Protein AF-A0A7X2I233-F1 (afdb_monomer_lite)

Structure (mmCIF, N/CA/C/O backbone):
data_AF-A0A7X2I233-F1
#
_entry.id   AF-A0A7X2I233-F1
#
loop_
_atom_site.group_PDB
_atom_site.id
_atom_site.type_symbol
_atom_site.label_atom_id
_atom_site.label_alt_id
_atom_site.label_comp_id
_atom_site.label_asym_id
_atom_site.label_entity_id
_atom_site.label_seq_id
_atom_site.pdbx_PDB_ins_code
_atom_site.Cartn_x
_atom_site.Cartn_y
_atom_site.Cartn_z
_atom_site.occupancy
_atom_site.B_iso_or_equiv
_atom_site.auth_seq_id
_atom_site.auth_comp_id
_atom_site.auth_asym_id
_atom_site.auth_atom_id
_atom_site.pdbx_PDB_model_num
ATOM 1 N N . MET A 1 1 ? 0.557 -19.008 -15.546 1.00 60.03 1 MET A N 1
ATOM 2 C CA . MET A 1 1 ? 0.988 -19.218 -14.144 1.00 60.03 1 MET A CA 1
ATOM 3 C C . MET A 1 1 ? 1.855 -18.079 -13.619 1.00 60.03 1 MET A C 1
ATOM 5 O O . MET A 1 1 ? 1.584 -17.614 -12.526 1.00 60.03 1 MET A O 1
ATOM 9 N N . GLU A 1 2 ? 2.834 -17.577 -14.377 1.00 71.62 2 GLU A N 1
ATOM 10 C CA . GLU A 1 2 ? 3.744 -16.506 -13.920 1.00 71.62 2 GLU A CA 1
ATOM 11 C C . GLU A 1 2 ? 3.048 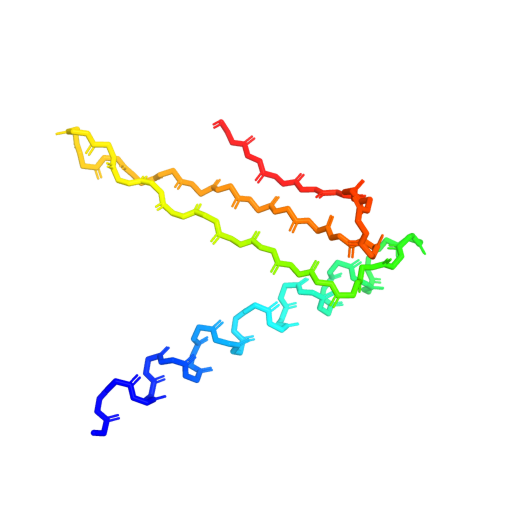-15.171 -13.574 1.00 71.62 2 GLU A C 1
ATOM 13 O O . GLU A 1 2 ? 3.480 -14.460 -12.674 1.00 71.62 2 GLU A O 1
ATOM 18 N N . HIS A 1 3 ? 1.945 -14.838 -14.254 1.00 80.38 3 HIS A N 1
ATOM 19 C CA . HIS A 1 3 ? 1.173 -13.622 -13.977 1.00 80.38 3 HIS A CA 1
ATOM 20 C C . HIS A 1 3 ? 0.418 -13.694 -12.643 1.00 80.38 3 HIS A C 1
ATOM 22 O O . HIS A 1 3 ? 0.602 -12.815 -11.814 1.00 80.38 3 HIS A O 1
ATOM 28 N N . ALA A 1 4 ? -0.295 -14.796 -12.388 1.00 87.06 4 ALA A N 1
ATOM 29 C CA . ALA A 1 4 ? -1.038 -15.005 -11.143 1.00 87.06 4 ALA A CA 1
ATOM 30 C C . ALA A 1 4 ? -0.132 -14.985 -9.899 1.00 87.06 4 ALA A C 1
ATOM 32 O O . ALA A 1 4 ? -0.509 -14.463 -8.858 1.00 87.06 4 ALA A O 1
ATOM 33 N N . ALA A 1 5 ? 1.092 -15.517 -10.009 1.00 89.19 5 ALA A N 1
ATOM 34 C CA . ALA A 1 5 ? 2.067 -15.433 -8.924 1.00 89.19 5 ALA A CA 1
ATOM 35 C C . ALA A 1 5 ? 2.515 -13.983 -8.666 1.00 89.19 5 ALA A C 1
ATOM 37 O O . ALA A 1 5 ? 2.637 -13.577 -7.514 1.00 89.19 5 ALA A O 1
ATOM 38 N N . ARG A 1 6 ? 2.737 -13.190 -9.724 1.00 89.00 6 ARG A N 1
ATOM 39 C CA . ARG A 1 6 ? 3.081 -11.764 -9.603 1.00 89.00 6 ARG A CA 1
ATOM 40 C C . ARG A 1 6 ? 1.943 -10.937 -9.012 1.00 89.00 6 ARG A C 1
ATOM 42 O O . ARG A 1 6 ? 2.206 -10.105 -8.152 1.00 89.00 6 ARG A O 1
ATOM 49 N N . GLU A 1 7 ? 0.712 -11.189 -9.440 1.00 90.44 7 GLU A N 1
ATOM 50 C CA . GLU A 1 7 ? -0.484 -10.531 -8.905 1.00 90.44 7 GLU A CA 1
ATOM 51 C C . GLU A 1 7 ? -0.659 -10.841 -7.418 1.00 90.44 7 GLU A C 1
ATOM 53 O O . GLU A 1 7 ? -0.726 -9.919 -6.613 1.00 90.44 7 GLU A O 1
ATOM 58 N N . ALA A 1 8 ? -0.589 -12.116 -7.026 1.00 92.44 8 ALA A N 1
ATOM 59 C CA . ALA A 1 8 ? -0.690 -12.512 -5.623 1.00 92.44 8 ALA A CA 1
ATOM 60 C C . ALA A 1 8 ? 0.418 -11.895 -4.747 1.00 92.44 8 ALA A C 1
ATOM 62 O O . ALA A 1 8 ? 0.172 -11.525 -3.600 1.00 92.44 8 ALA A O 1
ATOM 63 N N . MET A 1 9 ? 1.641 -11.753 -5.276 1.00 92.19 9 MET A N 1
ATOM 64 C CA . MET A 1 9 ? 2.722 -11.057 -4.570 1.00 92.19 9 MET A CA 1
ATOM 65 C C . MET A 1 9 ? 2.429 -9.562 -4.398 1.00 92.19 9 MET A C 1
ATOM 67 O O . MET A 1 9 ? 2.664 -9.024 -3.317 1.00 92.19 9 MET A O 1
ATOM 71 N N . ALA A 1 10 ? 1.908 -8.897 -5.432 1.00 90.44 10 ALA A N 1
ATOM 72 C CA . ALA A 1 10 ? 1.538 -7.486 -5.358 1.00 90.44 10 ALA A CA 1
ATOM 73 C C . ALA A 1 10 ? 0.392 -7.261 -4.359 1.00 90.44 10 ALA A C 1
ATOM 75 O O . ALA A 1 10 ? 0.502 -6.408 -3.482 1.00 90.44 10 ALA A O 1
ATOM 76 N N . GLU A 1 11 ? -0.666 -8.071 -4.426 1.00 94.62 11 GLU A N 1
ATOM 77 C CA . GLU A 1 11 ? -1.787 -8.027 -3.481 1.00 94.62 11 GLU A CA 1
ATOM 78 C C . GLU A 1 11 ? -1.327 -8.281 -2.041 1.00 94.62 11 GLU A C 1
ATOM 80 O O . GLU A 1 11 ? -1.698 -7.545 -1.127 1.00 94.62 11 GLU A O 1
ATOM 85 N N . GLY A 1 12 ? -0.459 -9.277 -1.835 1.00 96.56 12 GLY A N 1
ATOM 86 C CA . GLY A 1 12 ? 0.126 -9.567 -0.528 1.00 96.56 12 GLY A CA 1
ATOM 87 C C . GLY A 1 12 ? 0.949 -8.401 0.027 1.00 96.56 12 GLY A C 1
ATOM 88 O O . GLY A 1 12 ? 0.827 -8.068 1.207 1.00 96.56 12 GLY A O 1
ATOM 89 N N . ALA A 1 13 ? 1.744 -7.738 -0.816 1.00 94.44 13 ALA A N 1
ATOM 90 C CA . ALA A 1 13 ? 2.511 -6.560 -0.420 1.00 94.44 13 ALA A CA 1
ATOM 91 C C . ALA A 1 13 ? 1.596 -5.392 -0.012 1.00 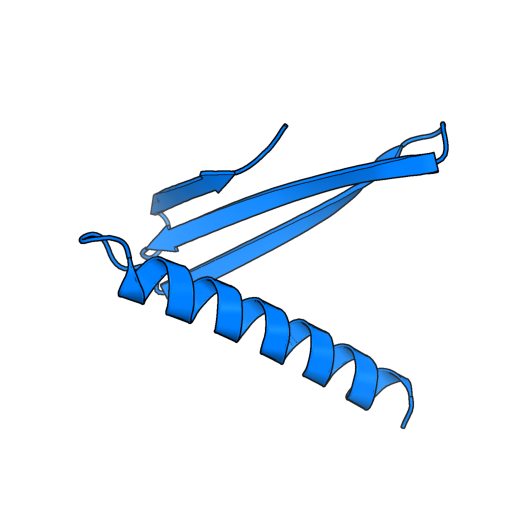94.44 13 ALA A C 1
ATOM 93 O O . ALA A 1 13 ? 1.817 -4.777 1.033 1.00 94.44 13 ALA A O 1
ATOM 94 N N . LEU A 1 14 ? 0.531 -5.129 -0.778 1.00 95.75 14 LEU A N 1
ATOM 95 C CA . LEU A 1 14 ? -0.456 -4.093 -0.455 1.00 95.75 14 LEU A CA 1
ATOM 96 C C . LEU A 1 14 ? -1.180 -4.391 0.868 1.00 95.75 14 LEU A C 1
ATOM 98 O O . LEU A 1 14 ? -1.305 -3.511 1.719 1.00 95.75 14 LEU A O 1
ATOM 102 N N . LEU A 1 15 ? -1.597 -5.640 1.092 1.00 96.94 15 LEU A N 1
ATOM 103 C CA . LEU A 1 15 ? -2.214 -6.054 2.355 1.00 96.94 15 LEU A CA 1
ATOM 104 C C . LEU A 1 15 ? -1.262 -5.885 3.544 1.00 96.94 15 LEU A C 1
ATOM 106 O O . LEU A 1 15 ? -1.688 -5.444 4.612 1.00 96.94 15 LEU A O 1
ATOM 110 N N . SER A 1 16 ? 0.025 -6.190 3.360 1.00 96.81 16 SER A N 1
ATOM 111 C CA . SER A 1 16 ? 1.039 -5.989 4.397 1.00 96.81 16 SER A CA 1
ATOM 112 C C . SER A 1 16 ? 1.201 -4.511 4.762 1.00 96.81 16 SER A C 1
ATOM 114 O O . SER A 1 16 ? 1.263 -4.188 5.948 1.00 96.81 16 SER A O 1
ATOM 116 N N . LEU A 1 17 ? 1.231 -3.611 3.772 1.00 95.31 17 LEU A N 1
ATOM 117 C CA . LEU A 1 17 ? 1.298 -2.163 4.008 1.00 95.31 17 LEU A CA 1
ATOM 118 C C . LEU A 1 17 ? 0.075 -1.669 4.785 1.00 95.31 17 LEU A C 1
ATOM 120 O O . LEU A 1 17 ? 0.209 -0.962 5.784 1.00 95.31 17 LEU A O 1
ATOM 124 N N . LEU A 1 18 ? -1.122 -2.093 4.370 1.00 96.31 18 LEU A N 1
ATOM 125 C CA . LEU A 1 18 ? -2.367 -1.724 5.038 1.00 96.31 18 LEU A CA 1
ATOM 126 C C . LEU A 1 18 ? -2.396 -2.207 6.498 1.00 96.31 18 LEU A C 1
ATOM 128 O O . LEU A 1 18 ? -2.769 -1.454 7.399 1.00 96.31 18 LEU A O 1
ATOM 132 N N .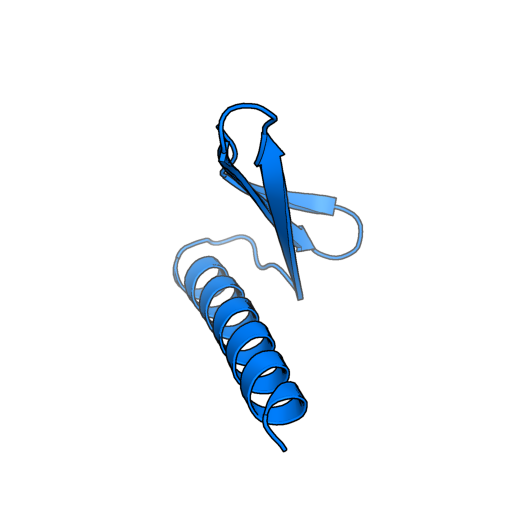 ALA A 1 19 ? -1.970 -3.449 6.746 1.00 96.69 19 ALA A N 1
ATOM 133 C CA . ALA A 1 19 ? -1.900 -4.015 8.089 1.00 96.69 19 ALA A CA 1
ATOM 134 C C . ALA A 1 19 ? -0.889 -3.272 8.976 1.00 96.69 19 ALA A C 1
ATOM 136 O O . ALA A 1 19 ? -1.185 -2.999 10.139 1.00 96.69 19 ALA A O 1
ATOM 137 N N . GLN A 1 20 ? 0.277 -2.906 8.434 1.00 96.06 20 GLN A N 1
ATOM 138 C CA . GLN A 1 20 ? 1.298 -2.154 9.164 1.00 96.06 20 GLN A CA 1
ATOM 139 C C . GLN A 1 20 ? 0.813 -0.750 9.543 1.00 96.06 20 GLN A C 1
ATOM 141 O O . GLN A 1 20 ? 0.942 -0.356 10.706 1.00 96.06 20 GLN A O 1
ATOM 146 N N . PHE A 1 21 ? 0.217 -0.018 8.595 1.00 95.81 21 PHE A N 1
ATOM 147 C CA . PHE A 1 21 ? -0.374 1.298 8.849 1.00 95.81 21 PHE A CA 1
ATOM 148 C C . PHE A 1 21 ? -1.420 1.211 9.968 1.00 95.81 21 PHE A C 1
ATOM 150 O O . PHE A 1 21 ? -1.332 1.908 10.979 1.00 95.81 21 PHE A O 1
ATOM 157 N N . ASN A 1 22 ? -2.342 0.253 9.859 1.00 96.31 22 ASN A N 1
ATOM 158 C CA . ASN A 1 22 ? -3.375 0.025 10.865 1.00 96.31 22 ASN A CA 1
ATOM 159 C C . ASN A 1 22 ? -2.831 -0.479 12.211 1.00 96.31 22 ASN A C 1
ATOM 16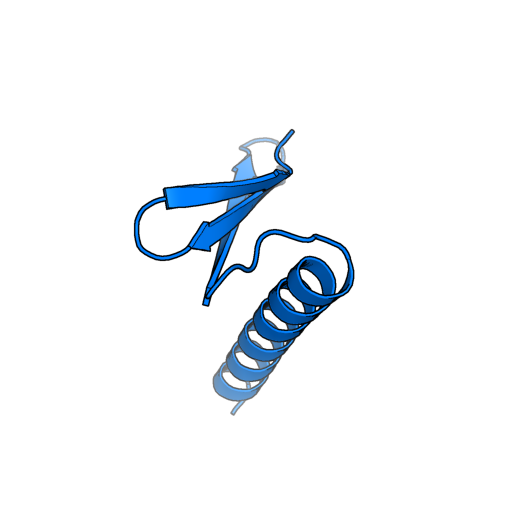1 O O . ASN A 1 22 ? -3.497 -0.300 13.228 1.00 96.31 22 ASN A O 1
ATOM 165 N N . GLY A 1 23 ? -1.654 -1.100 12.254 1.00 96.62 23 GLY A N 1
ATOM 166 C CA . GLY A 1 23 ? -0.988 -1.486 13.499 1.00 96.62 23 GLY A CA 1
ATOM 167 C C . GLY A 1 23 ? -0.282 -0.326 14.207 1.00 96.62 23 GLY A C 1
ATOM 168 O O . GLY A 1 23 ? -0.105 -0.380 15.421 1.00 96.62 23 GLY A O 1
ATOM 169 N N . THR A 1 24 ? 0.100 0.714 13.463 1.00 94.44 24 THR A N 1
ATOM 170 C CA . THR A 1 24 ? 0.980 1.793 13.948 1.00 94.44 24 THR A CA 1
ATOM 171 C C . THR A 1 24 ? 0.224 3.089 14.246 1.00 94.44 24 THR A C 1
A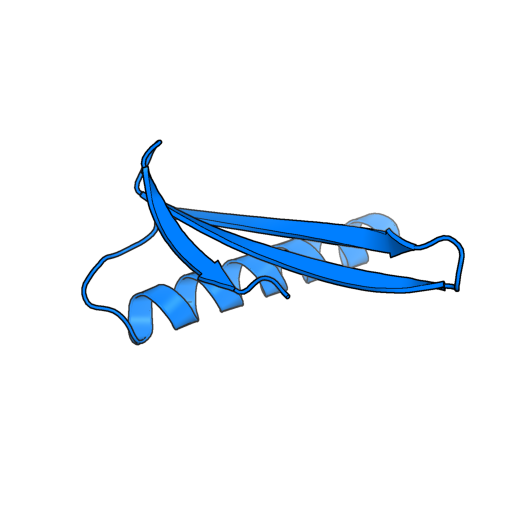TOM 173 O O . THR A 1 24 ? 0.624 3.840 15.131 1.00 94.44 24 THR A O 1
ATOM 176 N N . HIS A 1 25 ? -0.875 3.353 13.536 1.00 90.12 25 HIS A N 1
ATOM 177 C CA . HIS A 1 25 ? -1.624 4.608 13.626 1.00 90.12 25 HIS A CA 1
ATOM 178 C C . HIS A 1 25 ? -2.990 4.430 14.301 1.00 90.12 25 HIS A C 1
ATOM 180 O O . HIS A 1 25 ? -3.629 3.381 14.180 1.00 90.12 25 HIS A O 1
ATOM 186 N N . ASP A 1 26 ? -3.472 5.473 14.982 1.00 90.94 26 ASP A N 1
ATOM 187 C CA . ASP A 1 26 ? -4.802 5.480 15.611 1.00 90.94 26 ASP A CA 1
ATOM 188 C C . ASP A 1 26 ? -5.929 5.503 14.568 1.00 90.94 26 ASP A C 1
ATOM 190 O O . ASP A 1 26 ? -6.927 4.790 14.703 1.00 90.94 26 ASP A O 1
ATOM 194 N N . GLN A 1 27 ? -5.750 6.276 13.491 1.00 91.31 27 GLN A N 1
ATOM 195 C CA . GLN A 1 27 ? -6.675 6.308 12.361 1.00 91.31 27 GLN A CA 1
ATOM 196 C C . GLN A 1 27 ? -6.489 5.064 11.486 1.00 91.31 27 GLN A C 1
ATOM 198 O O . GLN A 1 27 ? -5.368 4.737 11.100 1.00 91.31 27 GLN A O 1
ATOM 203 N N . LYS A 1 28 ? -7.588 4.363 11.179 1.00 94.19 28 LYS A N 1
ATOM 204 C CA . LYS A 1 28 ? -7.560 3.138 10.367 1.00 94.19 28 LYS A CA 1
ATOM 205 C C . LYS A 1 28 ? -7.903 3.430 8.913 1.00 94.19 28 LYS A C 1
ATOM 207 O O . LYS A 1 28 ? -8.821 4.199 8.640 1.00 94.19 28 LYS A O 1
ATOM 212 N N . ALA A 1 29 ? -7.182 2.781 8.011 1.00 97.06 29 ALA A N 1
ATOM 213 C CA . ALA A 1 29 ? -7.444 2.761 6.583 1.00 97.06 29 ALA A CA 1
ATOM 214 C C . ALA A 1 29 ? -8.121 1.442 6.177 1.00 97.06 29 ALA A C 1
ATOM 216 O O . ALA A 1 29 ? -7.817 0.381 6.731 1.00 97.06 29 ALA A O 1
ATOM 217 N N . ASP A 1 30 ? -9.011 1.501 5.190 1.00 97.31 30 ASP A N 1
ATOM 218 C CA . ASP A 1 30 ? -9.622 0.333 4.536 1.00 97.31 30 ASP A CA 1
ATOM 219 C C . ASP A 1 30 ? -8.983 0.010 3.177 1.00 97.31 30 ASP A C 1
ATOM 221 O O . ASP A 1 30 ? -9.134 -1.102 2.667 1.00 97.31 30 ASP A O 1
ATOM 225 N N . ARG A 1 31 ? -8.218 0.953 2.618 1.00 96.06 31 ARG A N 1
ATOM 226 C CA . ARG A 1 31 ? -7.571 0.825 1.313 1.00 96.06 31 ARG A CA 1
ATOM 227 C C . ARG A 1 31 ? -6.195 1.478 1.319 1.00 96.06 31 ARG A C 1
ATOM 229 O O . ARG A 1 31 ? -6.006 2.557 1.876 1.00 96.06 31 ARG A O 1
ATOM 236 N N . VAL A 1 32 ? -5.250 0.853 0.622 1.00 96.75 32 VAL A N 1
ATOM 237 C CA . VAL A 1 32 ? -3.960 1.447 0.249 1.00 96.75 32 VAL A CA 1
ATOM 238 C C . VAL A 1 32 ? -3.856 1.490 -1.273 1.00 96.75 32 VAL A C 1
ATOM 240 O O . VAL A 1 32 ? -4.276 0.560 -1.958 1.00 96.75 32 VAL A O 1
ATOM 243 N N . THR A 1 33 ? -3.344 2.591 -1.807 1.00 95.50 33 THR A N 1
ATOM 244 C CA . THR A 1 33 ? -3.028 2.758 -3.229 1.00 95.50 33 THR A CA 1
ATOM 245 C C . THR A 1 33 ? -1.538 3.022 -3.353 1.00 95.50 33 THR A C 1
ATOM 247 O O . THR A 1 33 ? -1.009 3.853 -2.621 1.00 95.50 33 THR A O 1
ATOM 250 N N . VAL A 1 34 ? -0.874 2.314 -4.264 1.00 94.06 34 VAL A N 1
ATOM 251 C CA . VAL A 1 34 ? 0.546 2.512 -4.570 1.00 94.06 34 VAL A CA 1
ATOM 252 C C . VAL A 1 34 ? 0.668 2.823 -6.053 1.00 94.06 34 VAL A C 1
ATOM 254 O O . VAL A 1 34 ? 0.260 2.018 -6.890 1.00 94.06 34 VAL A O 1
ATOM 257 N N . SER A 1 35 ? 1.228 3.984 -6.368 1.00 92.00 35 SER A N 1
ATOM 258 C CA . SER A 1 35 ? 1.496 4.428 -7.731 1.00 92.00 35 SER A CA 1
ATOM 259 C C . SER A 1 35 ? 2.995 4.383 -7.988 1.00 92.00 35 SER A C 1
ATOM 261 O O . SER A 1 35 ? 3.771 5.005 -7.267 1.00 92.00 35 SER A O 1
ATOM 263 N N . LEU A 1 36 ? 3.399 3.654 -9.027 1.00 89.44 36 LEU A N 1
ATOM 264 C CA . LEU A 1 36 ? 4.785 3.580 -9.483 1.00 89.44 36 LEU A CA 1
ATOM 265 C C . LEU A 1 36 ? 4.914 4.367 -10.785 1.00 89.44 36 LEU A C 1
ATOM 267 O O . LEU A 1 36 ? 4.258 4.043 -11.774 1.00 89.44 36 LEU A O 1
ATOM 271 N N . THR A 1 37 ? 5.769 5.385 -10.790 1.00 91.19 37 THR A N 1
ATOM 272 C CA . THR A 1 37 ? 6.057 6.197 -11.974 1.00 91.19 37 THR A CA 1
ATOM 273 C C . THR A 1 37 ? 7.514 6.019 -12.360 1.00 91.19 37 THR A C 1
ATOM 275 O O . THR A 1 37 ? 8.406 6.317 -11.572 1.00 91.19 37 THR A O 1
ATOM 278 N N . THR A 1 38 ? 7.773 5.552 -13.578 1.00 91.44 38 THR A N 1
ATOM 279 C CA . THR A 1 38 ? 9.136 5.480 -14.117 1.00 91.44 38 THR A CA 1
ATOM 280 C C . THR A 1 38 ? 9.424 6.737 -14.936 1.00 91.44 38 THR A C 1
ATOM 282 O O . THR A 1 38 ? 8.746 7.003 -15.928 1.00 91.44 38 THR A O 1
ATOM 285 N N . GLY A 1 39 ? 10.405 7.526 -14.501 1.00 87.44 39 GLY A N 1
ATOM 286 C CA . GLY A 1 39 ? 10.883 8.723 -15.183 1.00 87.44 39 GLY A CA 1
ATOM 287 C C . GLY A 1 39 ? 11.668 8.404 -16.456 1.00 87.44 39 GLY A C 1
ATOM 288 O O . GLY A 1 39 ? 12.119 7.279 -16.679 1.00 87.44 39 GLY A O 1
ATOM 289 N N . ALA A 1 40 ? 11.854 9.416 -17.306 1.00 88.75 40 ALA A N 1
ATOM 290 C CA . ALA A 1 40 ? 12.598 9.285 -18.564 1.00 88.75 40 ALA A CA 1
ATOM 291 C C . ALA A 1 40 ? 14.098 8.981 -18.363 1.00 88.75 40 ALA A C 1
ATOM 293 O O . ALA A 1 40 ? 14.759 8.487 -19.272 1.00 88.75 40 ALA A O 1
ATOM 294 N N . ASP A 1 41 ? 14.622 9.264 -17.172 1.00 89.50 41 ASP A N 1
ATOM 295 C CA . ASP A 1 41 ? 15.971 8.934 -16.709 1.00 89.50 41 ASP A CA 1
ATOM 296 C C . ASP A 1 41 ? 16.088 7.503 -16.146 1.00 89.50 41 ASP A C 1
ATOM 298 O O . ASP A 1 41 ? 17.172 7.083 -15.744 1.00 89.50 41 ASP A O 1
ATOM 302 N N . GLY A 1 42 ? 14.986 6.746 -16.120 1.00 86.19 42 GLY A N 1
ATOM 303 C CA . GLY A 1 42 ? 14.912 5.426 -15.497 1.00 86.19 42 GLY A CA 1
ATOM 304 C C . GLY A 1 42 ? 14.742 5.468 -13.976 1.00 86.19 42 GLY A C 1
ATOM 305 O O . GLY A 1 42 ? 14.727 4.408 -13.348 1.00 86.19 42 GLY A O 1
ATOM 306 N N . GLY A 1 43 ? 14.591 6.655 -13.375 1.00 87.75 43 GLY A N 1
ATOM 307 C CA . GLY A 1 43 ? 14.228 6.796 -11.969 1.00 87.75 43 GLY A CA 1
ATOM 308 C C . GLY A 1 43 ? 12.840 6.212 -11.706 1.00 87.75 43 GLY A C 1
ATOM 309 O O . GLY A 1 43 ? 11.943 6.338 -12.536 1.00 87.75 43 GLY A O 1
ATOM 310 N N . CYS A 1 44 ? 12.646 5.554 -10.564 1.00 87.31 44 CYS A N 1
ATOM 311 C CA . CYS A 1 44 ? 11.338 5.048 -10.153 1.00 87.31 44 CYS A CA 1
ATOM 312 C C . CYS A 1 44 ? 10.850 5.833 -8.938 1.00 87.31 44 CYS A C 1
ATOM 314 O O . CYS A 1 44 ? 11.503 5.840 -7.896 1.00 87.31 44 CYS A O 1
ATOM 316 N N . PHE A 1 45 ? 9.698 6.474 -9.084 1.00 87.56 45 PHE A N 1
ATOM 317 C CA . PHE A 1 45 ? 9.021 7.224 -8.039 1.00 87.56 45 PHE A CA 1
ATOM 318 C C . PHE A 1 45 ? 7.851 6.396 -7.528 1.00 87.56 45 PHE A C 1
ATOM 320 O O . PHE A 1 45 ? 7.094 5.831 -8.320 1.00 87.56 45 PHE A O 1
ATOM 327 N N . THR A 1 46 ? 7.723 6.309 -6.208 1.00 90.31 46 THR A N 1
ATOM 328 C CA . THR A 1 46 ? 6.624 5.599 -5.552 1.00 90.31 46 THR A CA 1
ATOM 329 C C . THR A 1 46 ? 5.834 6.595 -4.726 1.00 90.31 46 THR A C 1
ATOM 331 O O . THR A 1 46 ? 6.415 7.304 -3.910 1.00 90.31 46 THR A O 1
ATOM 334 N N . ASP A 1 47 ? 4.526 6.624 -4.941 1.00 93.56 47 ASP A N 1
ATOM 335 C CA . ASP A 1 47 ? 3.579 7.370 -4.120 1.00 93.56 47 ASP A CA 1
ATOM 336 C C . ASP A 1 47 ? 2.617 6.375 -3.469 1.00 93.56 47 ASP A C 1
ATOM 338 O O . ASP A 1 47 ? 2.034 5.521 -4.147 1.00 93.56 47 ASP A O 1
ATOM 342 N N . VAL A 1 48 ? 2.500 6.442 -2.148 1.00 95.19 48 VAL A N 1
ATOM 343 C CA . VAL A 1 48 ? 1.655 5.571 -1.338 1.00 95.19 48 VAL A CA 1
ATOM 344 C C . VAL A 1 48 ? 0.610 6.424 -0.645 1.00 95.19 48 VAL A C 1
ATOM 346 O O . VAL A 1 48 ? 0.943 7.317 0.128 1.00 95.19 48 VAL A O 1
ATOM 349 N N . THR A 1 49 ? -0.666 6.105 -0.843 1.00 96.38 49 THR A N 1
ATOM 350 C CA . THR A 1 49 ? -1.777 6.779 -0.163 1.00 96.38 49 THR A CA 1
ATOM 351 C C . THR A 1 49 ? -2.666 5.771 0.558 1.00 96.38 49 THR A C 1
ATOM 353 O O . THR A 1 49 ? -3.113 4.783 -0.033 1.00 96.38 49 THR A O 1
ATOM 356 N N . TYR A 1 50 ? -2.968 6.042 1.826 1.00 96.69 50 TYR A N 1
ATOM 357 C CA . TYR A 1 50 ? -3.898 5.276 2.655 1.00 96.69 50 TYR A CA 1
ATOM 358 C C . TYR A 1 50 ? -5.239 6.008 2.753 1.00 96.69 50 TYR A C 1
ATOM 360 O O . TYR A 1 50 ? -5.277 7.231 2.899 1.00 96.69 50 TYR A O 1
ATOM 368 N N . TRP A 1 51 ? -6.342 5.264 2.698 1.00 97.25 51 TRP A N 1
ATOM 369 C CA . TRP A 1 51 ? -7.697 5.811 2.598 1.00 97.25 51 TRP A CA 1
ATOM 370 C C . TRP A 1 51 ? -8.638 5.211 3.643 1.00 97.25 51 TRP A C 1
ATOM 372 O O . TRP A 1 51 ? -8.580 4.011 3.911 1.00 97.25 51 TRP A O 1
ATOM 382 N N . ALA A 1 52 ? -9.530 6.046 4.177 1.00 96.06 52 ALA A N 1
ATOM 383 C CA . ALA A 1 52 ? -10.716 5.642 4.926 1.00 96.06 52 ALA A CA 1
ATOM 384 C C . ALA A 1 52 ? -11.956 6.116 4.151 1.00 96.06 52 ALA A C 1
ATOM 386 O O . ALA A 1 52 ? -12.307 7.301 4.169 1.00 96.06 52 ALA A O 1
ATOM 387 N N . GLY A 1 53 ? -12.573 5.212 3.393 1.00 94.50 53 GLY A N 1
ATOM 388 C CA . GLY A 1 53 ? -13.537 5.545 2.352 1.00 94.50 53 GLY A CA 1
ATOM 389 C C . GLY A 1 53 ? -12.917 6.473 1.304 1.00 94.50 53 GLY A C 1
ATOM 390 O O . GLY A 1 53 ? -11.897 6.155 0.688 1.00 94.50 53 GLY A O 1
ATOM 391 N N . ASP A 1 54 ? -13.521 7.647 1.125 1.00 95.50 54 ASP A N 1
ATOM 392 C CA . ASP A 1 54 ? -13.072 8.660 0.160 1.00 95.50 54 ASP A CA 1
ATOM 393 C C . ASP A 1 54 ? -12.106 9.695 0.760 1.00 95.50 54 ASP A C 1
ATOM 395 O O . ASP A 1 54 ? -11.710 10.645 0.085 1.00 95.50 54 ASP A O 1
ATOM 399 N N . VAL A 1 55 ? -11.711 9.529 2.026 1.00 95.00 55 VAL A N 1
ATOM 400 C CA . VAL A 1 55 ? -10.819 10.463 2.720 1.00 95.00 55 VAL A CA 1
ATOM 401 C C . VAL A 1 55 ? -9.400 9.890 2.770 1.00 95.00 55 VAL A C 1
ATOM 403 O O . VAL A 1 55 ? -9.219 8.794 3.309 1.00 95.00 55 VAL A O 1
ATOM 406 N N . PRO A 1 56 ? -8.377 10.598 2.254 1.00 94.81 56 PRO A N 1
ATOM 407 C CA . PRO A 1 56 ? -6.989 10.204 2.456 1.00 94.81 56 PRO A CA 1
ATOM 408 C C . PRO A 1 56 ? -6.592 10.461 3.916 1.00 94.81 56 PRO A C 1
ATOM 410 O O . PRO A 1 56 ? -6.837 11.539 4.457 1.00 94.81 56 PRO A O 1
ATOM 413 N N . VAL A 1 57 ? -5.994 9.460 4.560 1.00 95.44 57 VAL A N 1
ATOM 414 C CA . VAL A 1 57 ? -5.671 9.474 6.003 1.00 95.44 57 VAL A CA 1
ATOM 415 C C . VAL A 1 57 ? -4.175 9.399 6.296 1.00 95.44 57 VAL A C 1
ATOM 417 O O . VAL A 1 57 ? -3.750 9.515 7.441 1.00 95.44 57 VAL A O 1
ATOM 420 N N . GLY A 1 58 ? -3.362 9.211 5.264 1.00 91.88 58 GLY A N 1
ATOM 421 C CA . GLY A 1 58 ? -1.915 9.157 5.377 1.00 91.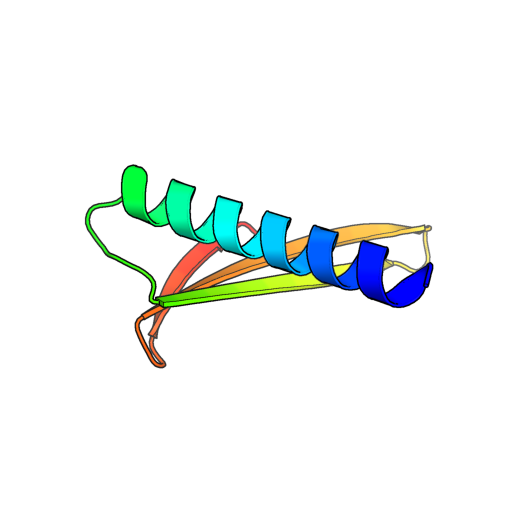88 58 GLY A CA 1
ATOM 422 C C . GLY A 1 58 ? -1.284 8.767 4.054 1.00 91.88 58 GLY A C 1
ATOM 423 O O . GLY A 1 58 ? -1.975 8.407 3.098 1.00 91.88 58 GLY A O 1
ATOM 424 N N . GLY A 1 59 ? 0.037 8.818 4.005 1.00 88.50 59 GLY A N 1
ATOM 425 C CA . GLY A 1 59 ? 0.779 8.469 2.810 1.00 88.50 59 GLY A CA 1
ATOM 426 C C . GLY A 1 59 ? 2.212 8.953 2.860 1.00 88.50 59 GLY A C 1
ATOM 427 O O . GLY A 1 59 ? 2.575 9.765 3.711 1.00 88.50 59 GLY A O 1
ATOM 428 N N . GLU A 1 60 ? 2.999 8.440 1.928 1.00 80.75 60 GLU A N 1
ATOM 429 C CA . GLU A 1 60 ? 4.366 8.869 1.680 1.00 80.75 60 GLU A CA 1
ATOM 430 C C . GLU A 1 60 ? 4.563 9.024 0.173 1.00 80.75 60 GLU A C 1
ATOM 432 O O . GLU A 1 60 ? 4.198 8.143 -0.605 1.00 80.75 60 GLU A O 1
ATOM 437 N N . GLY A 1 61 ? 5.156 10.147 -0.218 1.00 64.38 61 GLY A N 1
ATOM 438 C CA . GLY A 1 61 ? 5.552 10.466 -1.583 1.00 64.38 61 GLY A CA 1
ATOM 439 C C . GLY A 1 61 ? 6.720 11.450 -1.532 1.00 64.38 61 GLY A C 1
ATOM 440 O O . GLY A 1 61 ? 6.776 12.288 -0.626 1.00 64.38 61 GLY A O 1
ATOM 441 N N . PHE A 1 62 ? 7.672 11.297 -2.452 1.00 46.31 62 PHE A N 1
ATOM 442 C CA . PHE A 1 62 ? 8.839 12.174 -2.604 1.00 46.31 62 PHE A CA 1
ATOM 443 C C . PHE A 1 62 ? 8.656 13.138 -3.773 1.00 46.31 62 PHE A C 1
ATOM 445 O O . PHE A 1 62 ? 8.182 12.677 -4.836 1.00 46.31 62 PHE A O 1
#

Foldseek 3Di:
DVVVVVVVVVVVVQVVVQVVCCVPDPDHFPGKDWDWDQDPVRDIWIKIFGHDVPDTDDIDGD

Radius of gyration: 13.45 Å; chains: 1; bounding box: 30×31×34 Å

Secondary structure (DSSP, 8-state):
-HHHHHHHHHHHHHHHHHHHHHHH-SSPPSEEEEEEEE-TTS-EEEEEEEEETTEEEEEEE-

Sequence (62 aa):
MEHAAREAMAEGALLSLLAQFNGTHDQKADRVTVSLTTGADGGCFTDVTYWAGDVPVGGEGF

pLDDT: mean 90.64, std 9.09, range [46.31, 97.31]